Protein AF-A0A1I1LHA6-F1 (afdb_monomer_lite)

Foldseek 3Di:
DDDDDDDDDPPDPPPPPFDKDKDWDDFFDFPVNRVVLLVVQLVVLCVVQPFDKDKDKAWADWAAWDWDADPVRDIDIDHIDTDHIDIDIDRPSVVVSVVSSQVSSVVVVIDIDIFGADDPVRVVVDDDDACRTHHDDDPPWHWDAPPPSGIDIDD

Radius of gyration: 29.02 Å; chains: 1; bounding box: 70×49×79 Å

Organism: NCBI:txid517719

Structure (mmCIF, N/CA/C/O backbone):
data_AF-A0A1I1LHA6-F1
#
_entry.id   AF-A0A1I1LHA6-F1
#
loop_
_atom_site.group_PDB
_atom_site.id
_atom_site.type_symbol
_atom_site.label_atom_id
_atom_site.label_alt_id
_atom_site.label_comp_id
_atom_site.label_asym_id
_atom_site.label_entity_id
_atom_site.label_seq_id
_atom_site.pdbx_PD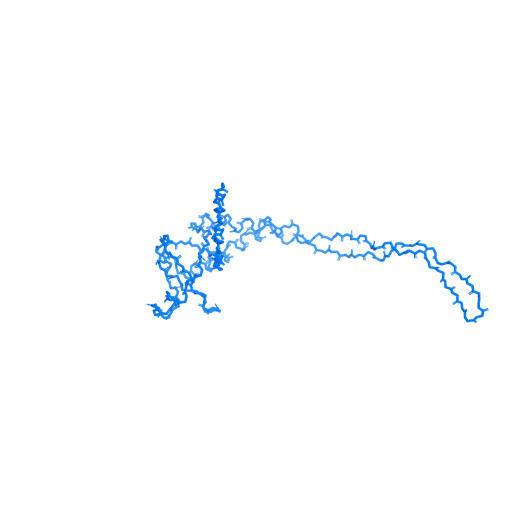B_ins_code
_atom_site.Cartn_x
_atom_site.Cartn_y
_atom_site.Cartn_z
_atom_site.occupancy
_atom_site.B_iso_or_equiv
_atom_site.auth_seq_id
_atom_site.auth_comp_id
_atom_site.auth_asym_id
_atom_site.auth_atom_id
_atom_site.pdbx_PDB_model_num
ATOM 1 N N . MET A 1 1 ? -51.271 -35.678 -30.130 1.00 38.38 1 MET A N 1
ATOM 2 C CA . MET A 1 1 ? -50.266 -35.902 -29.067 1.00 38.38 1 MET A CA 1
ATOM 3 C C . MET A 1 1 ? -49.698 -34.539 -28.696 1.00 38.38 1 MET A C 1
ATOM 5 O O . MET A 1 1 ? -49.149 -33.883 -29.566 1.00 38.38 1 MET A O 1
ATOM 9 N N . LYS A 1 2 ? -49.986 -34.047 -27.482 1.00 36.84 2 LYS A N 1
ATOM 10 C CA . LYS A 1 2 ? -49.627 -32.698 -27.009 1.00 36.84 2 LYS A CA 1
ATOM 11 C C . LYS A 1 2 ? -48.255 -32.757 -26.337 1.00 36.84 2 LYS A C 1
ATOM 13 O O . LYS A 1 2 ? -48.116 -33.414 -25.311 1.00 36.84 2 LYS A O 1
ATOM 18 N N . THR A 1 3 ? -47.260 -32.097 -26.912 1.00 39.84 3 THR A N 1
ATOM 19 C CA . THR A 1 3 ? -45.925 -31.944 -26.324 1.00 39.84 3 THR A CA 1
ATOM 20 C C . THR A 1 3 ? -45.906 -30.667 -25.489 1.00 39.84 3 THR A C 1
ATOM 22 O O . THR A 1 3 ? -46.062 -29.567 -26.012 1.00 39.84 3 THR A O 1
ATOM 25 N N . HIS A 1 4 ? -45.765 -30.817 -24.174 1.00 42.22 4 HIS A N 1
ATOM 26 C CA . HIS A 1 4 ? -45.606 -29.709 -23.239 1.00 42.22 4 HIS A CA 1
ATOM 27 C C . HIS A 1 4 ? -44.168 -29.173 -23.329 1.00 42.22 4 HIS A C 1
ATOM 29 O O . HIS A 1 4 ? -43.231 -29.845 -22.908 1.00 42.22 4 HIS A O 1
ATOM 35 N N . GLN A 1 5 ? -43.986 -27.973 -23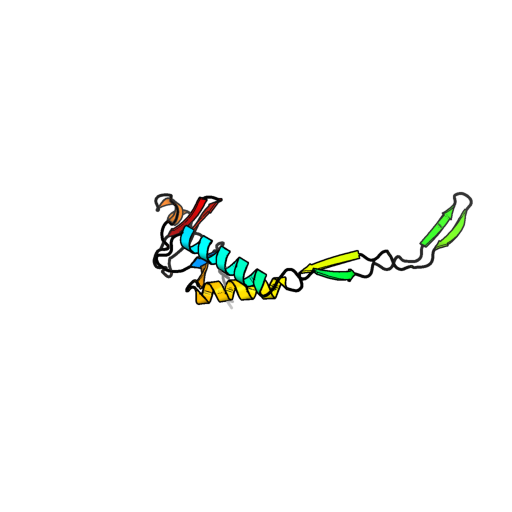.885 1.00 47.59 5 GLN A N 1
ATOM 36 C CA . GLN A 1 5 ? -42.736 -27.216 -23.780 1.00 47.59 5 GLN A CA 1
ATOM 37 C C . GLN A 1 5 ? -42.707 -26.495 -22.427 1.00 47.59 5 GLN A C 1
ATOM 39 O O . GLN A 1 5 ? -43.346 -25.464 -22.239 1.00 47.59 5 GLN A O 1
ATOM 44 N N . THR A 1 6 ? -41.966 -27.043 -21.470 1.00 47.28 6 THR A N 1
ATOM 45 C CA . THR A 1 6 ? -41.571 -26.343 -20.244 1.00 47.28 6 THR A CA 1
ATOM 46 C C . THR A 1 6 ? -40.426 -25.385 -20.563 1.00 47.28 6 THR A C 1
ATOM 48 O O . THR A 1 6 ? -39.287 -25.810 -20.756 1.00 47.28 6 THR A O 1
ATOM 51 N N . ALA A 1 7 ? -40.730 -24.090 -20.643 1.00 45.66 7 ALA A N 1
ATOM 52 C CA . ALA A 1 7 ? -39.732 -23.031 -20.723 1.00 45.66 7 ALA A CA 1
ATOM 53 C C . ALA A 1 7 ? -39.055 -22.868 -19.350 1.00 45.66 7 ALA A C 1
ATOM 55 O O . ALA A 1 7 ? -39.674 -22.411 -18.390 1.00 45.66 7 ALA A O 1
ATOM 56 N N . ALA A 1 8 ? -37.790 -23.274 -19.250 1.00 49.72 8 ALA A N 1
ATOM 57 C CA . ALA A 1 8 ? -36.959 -23.035 -18.079 1.00 49.72 8 ALA A CA 1
ATOM 58 C C . ALA A 1 8 ? -36.563 -21.550 -18.031 1.00 49.72 8 ALA A C 1
ATOM 60 O O . ALA A 1 8 ? -35.757 -21.080 -18.833 1.00 49.72 8 ALA A O 1
ATOM 61 N N . ILE A 1 9 ? -37.157 -20.805 -17.098 1.00 49.69 9 ILE A N 1
ATOM 62 C CA . ILE A 1 9 ? -36.789 -19.423 -16.782 1.00 49.69 9 ILE A CA 1
ATOM 63 C C . ILE A 1 9 ? -35.462 -19.464 -16.015 1.00 49.69 9 ILE A C 1
ATOM 65 O O . ILE A 1 9 ? -35.425 -19.798 -14.832 1.00 49.69 9 ILE A O 1
ATOM 69 N N . PHE A 1 10 ? -34.361 -19.140 -16.694 1.00 48.44 10 PHE A N 1
ATOM 70 C CA . PHE A 1 10 ? -33.080 -18.852 -16.051 1.00 48.44 10 PHE A CA 1
ATOM 71 C C . PHE A 1 10 ? -33.164 -17.471 -15.386 1.00 48.44 10 PHE A C 1
ATOM 73 O O . PHE A 1 10 ? -33.007 -16.436 -16.032 1.00 48.44 10 PHE A O 1
ATOM 80 N N . LEU A 1 11 ? -33.444 -17.460 -14.082 1.00 54.78 11 LEU A N 1
ATOM 81 C CA . LEU A 1 11 ? -33.362 -16.271 -13.240 1.00 54.78 11 LEU A CA 1
ATOM 82 C C . LEU A 1 11 ? -31.874 -15.960 -12.996 1.00 54.78 11 LEU A C 1
ATOM 84 O O . LEU A 1 11 ? -31.214 -16.608 -12.186 1.00 54.78 11 LEU A O 1
ATOM 88 N N . GLY A 1 12 ? -31.327 -15.010 -13.755 1.00 49.41 12 GLY A N 1
ATOM 89 C CA . GLY A 1 12 ? -29.949 -14.546 -13.604 1.00 49.41 12 GLY A CA 1
ATOM 90 C C . GLY A 1 12 ? -29.749 -13.837 -12.264 1.00 49.41 12 GLY A C 1
ATOM 91 O O . GLY A 1 12 ? -30.254 -12.736 -12.055 1.00 49.41 12 GLY A O 1
ATOM 92 N N . LEU A 1 13 ? -29.001 -14.468 -11.359 1.00 55.34 13 LEU A N 1
ATOM 93 C CA . LEU A 1 13 ? -28.581 -13.891 -10.085 1.00 55.34 13 LEU A CA 1
ATOM 94 C C . LEU A 1 13 ? -27.470 -12.856 -10.348 1.00 55.34 13 LEU A C 1
ATOM 96 O O . LEU A 1 13 ? -26.286 -13.183 -10.393 1.00 55.34 13 LEU A O 1
ATOM 100 N N . ALA A 1 14 ? -27.853 -11.599 -10.572 1.00 53.25 14 ALA A N 1
ATOM 101 C CA . ALA A 1 14 ? -26.915 -10.484 -10.656 1.00 53.25 14 ALA A CA 1
ATOM 102 C C . ALA A 1 14 ? -26.394 -10.153 -9.247 1.00 53.25 14 ALA A C 1
ATOM 104 O O . ALA A 1 14 ? -26.999 -9.383 -8.503 1.00 53.25 14 ALA A O 1
ATOM 105 N N . VAL A 1 15 ? -25.275 -10.766 -8.858 1.00 52.59 15 VAL A N 1
ATOM 106 C CA . VAL A 1 15 ? -24.560 -10.408 -7.629 1.00 52.59 15 VAL A CA 1
ATOM 107 C C . VAL A 1 15 ? -23.921 -9.036 -7.846 1.00 52.59 15 VAL A C 1
ATOM 109 O O . VAL A 1 15 ? -22.901 -8.915 -8.523 1.00 52.59 15 VAL A O 1
ATOM 112 N N . LEU A 1 16 ? -24.528 -7.984 -7.288 1.00 53.53 16 LEU A N 1
ATOM 113 C CA . LEU A 1 16 ? -23.874 -6.685 -7.153 1.00 53.53 16 LEU A CA 1
ATOM 114 C C . LEU A 1 16 ? -22.691 -6.849 -6.194 1.00 53.53 16 LEU A C 1
ATOM 116 O O . LEU A 1 16 ? -22.861 -6.843 -4.975 1.00 53.53 16 LEU A O 1
ATOM 120 N N . ALA A 1 17 ? -21.488 -7.004 -6.740 1.00 51.56 17 ALA A N 1
ATOM 121 C CA . ALA A 1 17 ? -20.262 -6.887 -5.967 1.00 51.56 17 ALA A CA 1
A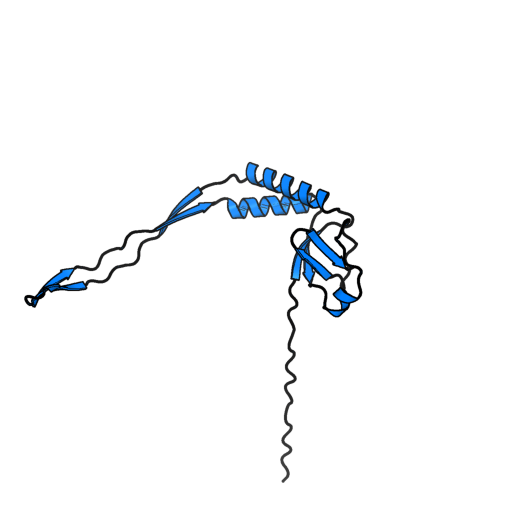TOM 122 C C . ALA A 1 17 ? -20.152 -5.440 -5.456 1.00 51.56 17 ALA A C 1
ATOM 124 O O . ALA A 1 17 ? -19.727 -4.536 -6.174 1.00 51.56 17 ALA A O 1
ATOM 125 N N . GLY A 1 18 ? -20.601 -5.198 -4.224 1.00 63.47 18 GLY A N 1
ATOM 126 C CA . GLY A 1 18 ? -20.410 -3.916 -3.559 1.00 63.47 18 GLY A CA 1
ATOM 127 C C . GLY A 1 18 ? -18.918 -3.658 -3.344 1.00 63.47 18 GLY A C 1
ATOM 128 O O . GLY A 1 18 ? -18.196 -4.537 -2.879 1.00 63.47 18 GLY A O 1
ATOM 129 N N . CYS A 1 19 ? -18.442 -2.457 -3.678 1.00 85.06 19 CYS A N 1
ATOM 130 C CA . CYS A 1 19 ? -17.064 -2.055 -3.398 1.00 85.06 19 CYS A CA 1
ATOM 131 C C . CYS A 1 19 ? -16.742 -2.234 -1.903 1.00 85.06 19 CYS A C 1
ATOM 133 O O . CYS A 1 19 ? -17.551 -1.864 -1.052 1.00 85.06 19 CYS A O 1
ATOM 135 N N . SER A 1 20 ? -15.557 -2.755 -1.584 1.00 90.19 20 SER A N 1
ATOM 136 C CA . SER A 1 20 ? -15.070 -2.925 -0.209 1.00 90.19 20 SER A CA 1
ATOM 137 C C . SER A 1 20 ? -13.825 -2.085 0.051 1.00 90.19 20 SER A C 1
ATOM 139 O O . SER A 1 20 ? -13.010 -1.888 -0.851 1.00 90.19 20 SER A O 1
ATOM 141 N N . GLN A 1 21 ? -13.630 -1.657 1.295 1.00 92.00 21 GLN A N 1
ATOM 142 C CA . GLN A 1 21 ? -12.421 -0.977 1.745 1.00 92.00 21 GLN A CA 1
ATOM 143 C C . GLN A 1 21 ? -11.676 -1.852 2.749 1.00 92.00 21 GLN A C 1
ATOM 145 O O . GLN A 1 21 ? -12.248 -2.298 3.745 1.00 92.00 21 GLN A O 1
ATOM 150 N N . SER A 1 22 ? -10.377 -2.050 2.522 1.00 93.31 22 SER A N 1
ATOM 151 C CA . SER A 1 22 ? -9.527 -2.715 3.504 1.00 93.31 22 SER A CA 1
ATOM 152 C C . SER A 1 22 ? -8.931 -1.714 4.490 1.00 93.31 22 SER A C 1
ATOM 154 O O . SER A 1 22 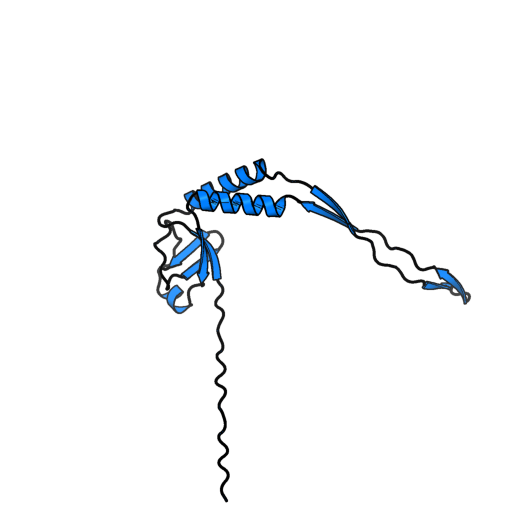? -8.372 -0.698 4.078 1.00 93.31 22 SER A O 1
ATOM 156 N N . ILE A 1 23 ? -9.043 -2.007 5.785 1.00 94.50 23 ILE A N 1
ATOM 157 C CA . ILE A 1 23 ? -8.566 -1.157 6.880 1.00 94.50 23 ILE A CA 1
ATOM 158 C C . ILE A 1 23 ? -7.762 -1.971 7.897 1.00 94.50 23 ILE A C 1
ATOM 160 O O . ILE A 1 23 ? -7.969 -3.176 8.054 1.00 94.50 23 ILE A O 1
ATOM 164 N N . TRP A 1 24 ? -6.862 -1.299 8.615 1.00 96.44 24 TRP A N 1
ATOM 165 C CA . TRP A 1 24 ? -6.278 -1.832 9.845 1.00 96.44 24 TRP A CA 1
ATOM 166 C C . TRP A 1 24 ? -7.272 -1.660 10.986 1.00 96.44 24 TRP A C 1
ATOM 168 O O . TRP A 1 24 ? -7.757 -0.553 11.215 1.00 96.44 24 TRP A O 1
ATOM 178 N N . TYR A 1 25 ? -7.576 -2.750 11.679 1.00 97.06 25 TYR A N 1
ATOM 179 C CA . TYR A 1 25 ? -8.617 -2.811 12.689 1.00 97.06 25 TYR A CA 1
ATOM 180 C C . TYR A 1 25 ? -8.117 -3.387 14.011 1.00 97.06 25 TYR A C 1
ATOM 182 O O . TYR A 1 25 ? -7.452 -4.423 14.044 1.00 97.06 25 TYR A O 1
ATOM 190 N N . ARG A 1 26 ? -8.491 -2.715 15.095 1.00 97.12 26 ARG A N 1
ATOM 191 C CA . ARG A 1 26 ? -8.441 -3.180 16.475 1.00 97.12 26 ARG A CA 1
ATOM 192 C C . ARG A 1 26 ? -9.542 -2.452 17.240 1.00 97.12 26 ARG A C 1
ATOM 194 O O . ARG A 1 26 ? -9.563 -1.223 17.249 1.00 97.12 26 ARG A O 1
ATOM 201 N N . GLU A 1 27 ? -10.436 -3.196 17.882 1.00 96.94 27 GLU A N 1
ATOM 202 C CA . GLU A 1 27 ? -11.538 -2.616 18.657 1.00 96.94 27 GLU A CA 1
ATOM 203 C C . GLU A 1 27 ? -11.026 -1.566 19.659 1.00 96.94 27 GLU A C 1
ATOM 205 O O . GLU A 1 27 ? -9.998 -1.750 20.313 1.00 96.94 27 GLU A O 1
ATOM 210 N N . GLY A 1 28 ? -11.717 -0.430 19.729 1.00 96.56 28 GLY A N 1
ATOM 211 C CA . GLY A 1 28 ? -11.381 0.695 20.596 1.00 96.56 28 GLY A CA 1
ATOM 212 C C . GLY A 1 28 ? -10.267 1.610 20.078 1.00 96.56 28 GLY A C 1
ATOM 213 O O . GLY A 1 28 ? -10.126 2.723 20.589 1.00 96.56 28 GLY A O 1
ATOM 214 N N . ALA A 1 29 ? -9.496 1.213 19.058 1.00 96.19 29 ALA A N 1
ATOM 215 C CA . ALA A 1 29 ? -8.398 2.032 18.551 1.00 96.19 29 ALA A CA 1
ATOM 216 C C . ALA A 1 29 ? -8.911 3.306 17.866 1.00 96.19 29 ALA A C 1
ATOM 218 O O . ALA A 1 29 ? -9.789 3.256 17.005 1.00 96.19 29 ALA A O 1
ATOM 219 N N . ASP A 1 30 ? -8.344 4.453 18.226 1.00 94.75 30 ASP A N 1
ATOM 220 C CA . ASP A 1 30 ? -8.579 5.705 17.515 1.00 94.75 30 ASP A CA 1
ATOM 221 C C . ASP A 1 30 ? -7.680 5.830 16.259 1.00 94.75 30 ASP A C 1
ATOM 223 O O . ASP A 1 30 ? -6.660 5.135 16.143 1.00 94.75 30 ASP A O 1
ATOM 227 N N . PRO A 1 31 ? -8.027 6.713 15.300 1.00 92.50 31 PRO A N 1
ATOM 228 C CA . PRO A 1 31 ? -7.233 6.936 14.091 1.00 92.50 31 PRO A CA 1
ATOM 229 C C . PRO A 1 31 ? -5.777 7.344 14.336 1.00 92.50 31 PRO A C 1
ATOM 231 O O . PRO A 1 31 ? -4.901 6.925 13.579 1.00 92.50 31 PRO A O 1
ATOM 234 N N . ALA A 1 32 ? -5.498 8.128 15.381 1.00 93.38 32 ALA A N 1
ATOM 235 C CA . ALA A 1 32 ? -4.140 8.566 15.685 1.00 93.38 32 ALA A CA 1
ATOM 236 C C . ALA A 1 32 ? -3.284 7.386 16.162 1.00 93.38 32 ALA A C 1
ATOM 238 O O . ALA A 1 32 ? -2.124 7.267 15.769 1.00 93.38 32 ALA A O 1
ATOM 239 N N . LYS A 1 33 ? -3.862 6.458 16.935 1.00 95.25 33 LYS A N 1
ATOM 240 C CA . LYS A 1 33 ? -3.167 5.246 17.371 1.00 95.25 33 LYS A CA 1
ATOM 241 C C . LYS A 1 33 ? -2.851 4.302 16.214 1.00 95.25 33 LYS A C 1
ATOM 243 O O . LYS A 1 33 ? -1.797 3.667 16.224 1.00 95.25 33 LYS A O 1
ATOM 248 N N . ILE A 1 34 ? -3.752 4.202 15.237 1.00 95.69 34 ILE A N 1
ATOM 249 C CA . ILE A 1 34 ? -3.533 3.410 14.020 1.00 95.69 34 ILE A CA 1
ATOM 250 C C . ILE A 1 34 ? -2.398 4.023 13.200 1.00 95.69 34 ILE A C 1
ATOM 252 O O . ILE A 1 34 ? -1.453 3.311 12.872 1.00 95.69 34 ILE A O 1
ATOM 256 N N . ALA A 1 35 ? -2.450 5.333 12.940 1.00 95.06 35 ALA A N 1
ATOM 257 C CA . ALA A 1 35 ? -1.413 6.043 12.193 1.00 95.06 35 ALA A CA 1
ATOM 258 C C . ALA A 1 35 ? -0.038 5.912 12.867 1.00 95.06 35 ALA A C 1
ATOM 260 O O . ALA A 1 35 ? 0.920 5.490 12.228 1.00 95.06 35 ALA A O 1
ATOM 261 N N . GLN A 1 36 ? 0.034 6.135 14.185 1.00 97.31 36 GLN A N 1
ATOM 262 C CA . GLN A 1 36 ? 1.269 5.963 14.953 1.00 97.31 36 GLN A CA 1
ATOM 263 C C . GLN A 1 36 ? 1.857 4.553 14.795 1.00 97.31 36 GLN A C 1
ATOM 265 O O . GLN A 1 36 ? 3.064 4.406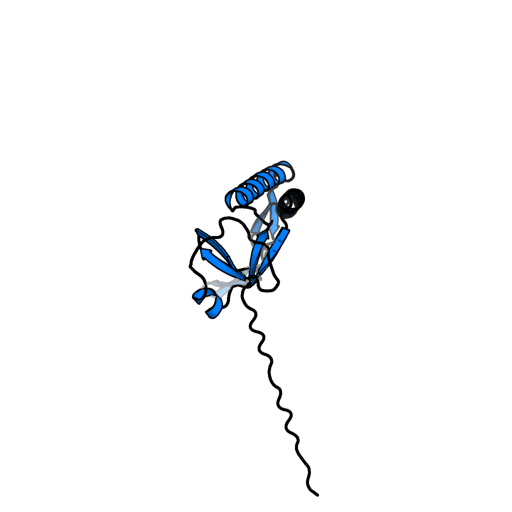 14.618 1.00 97.31 36 GLN A O 1
ATOM 270 N N . ALA A 1 37 ? 1.021 3.513 14.876 1.00 97.88 37 ALA A N 1
ATOM 271 C CA . ALA A 1 37 ? 1.480 2.137 14.710 1.00 97.88 37 ALA A CA 1
ATOM 272 C C . ALA A 1 37 ? 1.966 1.870 13.278 1.00 97.88 37 ALA A C 1
ATOM 274 O O . ALA A 1 37 ? 3.000 1.233 13.097 1.00 97.88 37 ALA A O 1
ATOM 275 N N . GLN A 1 38 ? 1.261 2.389 12.268 1.00 97.44 38 GLN A N 1
ATOM 276 C CA . GLN A 1 38 ? 1.677 2.269 10.871 1.00 97.44 38 GLN A CA 1
ATOM 277 C C . GLN A 1 38 ? 3.036 2.928 10.627 1.00 97.44 38 GLN A C 1
ATOM 279 O O . GLN A 1 38 ? 3.898 2.293 10.024 1.00 97.44 38 GLN A O 1
ATOM 284 N N . ASP A 1 39 ? 3.249 4.142 11.138 1.00 98.06 39 ASP A N 1
ATOM 285 C CA . ASP A 1 39 ? 4.506 4.877 10.977 1.00 98.06 39 ASP A CA 1
ATOM 286 C C . ASP A 1 39 ? 5.668 4.150 11.665 1.00 98.06 39 ASP A C 1
ATOM 288 O O . ASP A 1 39 ? 6.724 3.937 11.069 1.00 98.06 39 ASP A O 1
ATOM 292 N N . GLN A 1 40 ? 5.461 3.688 12.902 1.00 98.31 40 GLN A N 1
ATOM 293 C CA . GLN A 1 40 ? 6.461 2.907 13.637 1.00 98.31 40 GLN A CA 1
ATOM 294 C C . GLN A 1 40 ? 6.816 1.609 12.905 1.00 98.31 40 GLN A C 1
ATOM 296 O O . GLN A 1 40 ? 7.993 1.279 12.754 1.00 98.31 40 GLN A O 1
ATOM 301 N N . CYS A 1 41 ? 5.807 0.890 12.411 1.00 98.50 41 CYS A N 1
ATOM 302 C CA . CYS A 1 41 ? 6.012 -0.347 11.671 1.00 98.50 41 CYS A CA 1
ATOM 303 C C . CYS A 1 41 ? 6.673 -0.123 10.307 1.00 98.50 41 CYS A C 1
ATOM 305 O O . CYS A 1 41 ? 7.477 -0.958 9.892 1.00 98.50 41 CYS A O 1
ATOM 307 N N . ALA A 1 42 ? 6.381 0.989 9.628 1.00 98.19 42 ALA A N 1
ATOM 308 C CA . ALA A 1 42 ? 7.048 1.369 8.387 1.00 98.19 42 ALA A CA 1
ATOM 309 C C . ALA A 1 42 ? 8.540 1.637 8.629 1.00 98.19 42 ALA A C 1
ATOM 311 O O . ALA A 1 42 ? 9.377 0.992 8.003 1.00 98.19 42 ALA A O 1
ATOM 312 N N . LEU A 1 43 ? 8.879 2.468 9.621 1.00 98.31 43 LEU A N 1
ATOM 313 C CA . LEU A 1 43 ? 10.270 2.773 9.984 1.00 98.31 43 LEU A CA 1
ATOM 314 C C . LEU A 1 43 ? 11.056 1.524 10.412 1.00 98.31 43 LEU A C 1
ATOM 316 O O . LEU A 1 43 ? 12.219 1.334 10.041 1.00 98.31 43 LEU A O 1
ATOM 320 N N . GLN A 1 44 ? 10.422 0.637 11.180 1.00 98.38 44 GLN A N 1
ATOM 321 C CA . GLN A 1 44 ? 11.026 -0.634 11.566 1.00 98.38 44 GLN A CA 1
ATOM 322 C C . GLN A 1 44 ? 11.254 -1.553 10.352 1.00 98.38 44 GLN A C 1
ATOM 324 O O . GLN A 1 44 ? 12.271 -2.256 10.293 1.00 98.38 44 GLN A O 1
ATOM 329 N N . ALA A 1 45 ? 10.318 -1.584 9.402 1.00 98.50 45 ALA A N 1
ATOM 330 C CA . ALA A 1 45 ? 10.458 -2.359 8.177 1.00 98.50 45 ALA A CA 1
ATOM 331 C C . ALA A 1 45 ? 11.556 -1.789 7.271 1.00 98.50 45 ALA A C 1
ATOM 333 O O . ALA A 1 45 ? 12.355 -2.565 6.754 1.00 98.50 45 ALA A O 1
ATOM 334 N N . ASP A 1 46 ? 11.651 -0.465 7.143 1.00 98.12 46 ASP A N 1
ATOM 335 C CA . ASP A 1 46 ? 12.719 0.225 6.412 1.00 98.12 46 ASP A CA 1
ATOM 336 C C . ASP A 1 46 ? 14.098 -0.081 6.996 1.00 98.12 46 ASP A C 1
ATOM 338 O O . ASP A 1 46 ? 15.039 -0.362 6.260 1.00 98.12 46 ASP A O 1
ATOM 342 N N . THR A 1 47 ? 14.216 -0.115 8.323 1.00 97.94 47 THR A N 1
ATOM 343 C CA . THR A 1 47 ? 15.483 -0.448 8.994 1.00 97.94 47 THR A CA 1
ATOM 344 C C . THR A 1 47 ? 15.923 -1.889 8.701 1.00 97.94 47 THR A C 1
ATOM 346 O O . THR A 1 47 ? 17.105 -2.162 8.510 1.00 97.94 47 THR A O 1
ATOM 349 N N . GLN A 1 48 ? 14.978 -2.833 8.653 1.00 98.12 48 GLN A N 1
ATOM 350 C CA . GLN A 1 48 ? 15.264 -4.254 8.414 1.00 98.12 48 GLN A CA 1
ATOM 351 C C . GLN A 1 48 ? 15.378 -4.624 6.928 1.00 98.12 48 GLN A C 1
ATOM 353 O O . GLN A 1 48 ? 16.036 -5.610 6.588 1.00 98.12 48 GLN A O 1
ATOM 358 N N . ALA A 1 49 ? 14.698 -3.891 6.050 1.00 98.25 49 ALA A N 1
ATOM 359 C CA . ALA A 1 49 ? 14.651 -4.082 4.605 1.00 98.25 49 ALA A CA 1
ATOM 360 C C . ALA A 1 49 ? 14.793 -2.716 3.904 1.00 98.25 49 ALA A C 1
ATOM 362 O O . ALA A 1 49 ? 13.832 -2.233 3.291 1.00 98.25 49 ALA A O 1
ATOM 363 N N . PRO A 1 50 ? 15.982 -2.089 3.983 1.00 97.88 50 PRO A N 1
ATOM 364 C CA . PRO A 1 50 ? 16.211 -0.767 3.409 1.00 97.88 50 PRO A CA 1
ATOM 365 C C . PRO A 1 50 ? 16.051 -0.790 1.892 1.00 97.88 50 PRO A C 1
ATOM 367 O O . PRO A 1 50 ? 16.068 -1.859 1.271 1.00 97.88 50 PRO A O 1
ATOM 370 N N . TYR A 1 51 ? 15.883 0.388 1.295 1.00 97.62 51 TYR A N 1
ATOM 371 C CA . TYR A 1 51 ? 15.829 0.548 -0.157 1.00 97.62 51 TYR A CA 1
ATOM 372 C C . TYR A 1 51 ? 17.034 -0.131 -0.817 1.00 97.62 51 TYR A C 1
ATOM 374 O O . TYR A 1 51 ? 18.181 0.195 -0.502 1.00 97.62 51 TYR A O 1
ATOM 382 N N . ARG A 1 52 ? 16.773 -1.100 -1.704 1.00 97.75 52 ARG A N 1
ATOM 383 C CA . ARG A 1 52 ? 17.813 -1.842 -2.423 1.00 97.75 52 ARG A CA 1
ATOM 384 C C . ARG A 1 52 ? 17.535 -1.767 -3.924 1.00 97.75 52 ARG A C 1
ATOM 386 O O . ARG A 1 52 ? 16.812 -2.623 -4.435 1.00 97.75 52 ARG A O 1
ATOM 393 N N . PRO A 1 53 ? 18.064 -0.748 -4.623 1.00 97.62 53 PRO A N 1
ATOM 394 C CA . PRO A 1 53 ? 17.848 -0.611 -6.053 1.00 97.62 53 PRO A CA 1
ATOM 395 C C . PRO A 1 53 ? 18.589 -1.714 -6.804 1.00 97.62 53 PRO A C 1
ATOM 397 O O . PRO A 1 53 ? 19.790 -1.909 -6.620 1.00 97.62 53 PRO A O 1
ATOM 400 N N . GLU A 1 54 ? 17.874 -2.403 -7.680 1.00 97.00 54 GLU A N 1
ATOM 401 C CA . GLU A 1 54 ? 18.426 -3.344 -8.645 1.00 97.00 54 GLU A CA 1
ATOM 402 C C . GLU A 1 54 ? 18.028 -2.871 -10.041 1.00 97.00 54 GLU A C 1
ATOM 404 O O . GLU A 1 54 ? 16.845 -2.799 -10.380 1.00 97.00 54 GLU A O 1
ATOM 409 N N . THR A 1 55 ? 19.028 -2.502 -10.840 1.00 97.00 55 THR A N 1
ATOM 410 C CA . THR A 1 55 ? 18.827 -2.128 -12.239 1.00 97.00 55 THR A CA 1
ATOM 411 C C . THR A 1 55 ? 18.942 -3.370 -13.107 1.00 97.00 55 THR A C 1
ATOM 413 O O . THR A 1 55 ? 19.975 -4.040 -13.114 1.00 97.00 55 THR A O 1
ATOM 416 N N . ARG A 1 56 ? 17.885 -3.660 -13.863 1.00 95.00 56 ARG A N 1
ATOM 417 C CA . ARG A 1 56 ? 17.863 -4.708 -14.879 1.00 95.00 56 ARG A CA 1
ATOM 418 C C . ARG A 1 56 ? 17.866 -4.090 -16.268 1.00 95.00 56 ARG A C 1
ATOM 420 O O . ARG A 1 56 ? 17.246 -3.055 -16.509 1.00 95.00 56 ARG A O 1
ATOM 427 N N . ILE A 1 57 ? 18.575 -4.754 -17.170 1.00 96.19 57 ILE A N 1
ATOM 428 C CA . ILE A 1 57 ? 18.604 -4.407 -18.585 1.00 96.19 57 ILE A CA 1
ATOM 429 C C . ILE A 1 57 ? 17.477 -5.185 -19.247 1.00 96.19 57 ILE A C 1
ATOM 431 O O . ILE A 1 57 ? 17.496 -6.418 -19.258 1.00 96.19 57 ILE A O 1
ATOM 435 N N . VAL A 1 58 ? 16.498 -4.465 -19.776 1.00 95.69 58 VAL A N 1
ATOM 436 C CA . VAL A 1 58 ? 15.449 -5.037 -20.611 1.00 95.69 58 VAL A CA 1
ATOM 437 C C . VAL A 1 58 ? 15.946 -4.967 -22.052 1.00 95.69 58 VAL A C 1
ATOM 439 O O . VAL A 1 58 ? 16.223 -3.872 -22.547 1.00 95.69 58 VAL A O 1
ATOM 442 N N . PRO A 1 59 ? 16.132 -6.112 -22.734 1.00 94.94 59 PRO A N 1
ATOM 443 C CA . PRO A 1 59 ? 16.548 -6.105 -24.127 1.00 94.94 59 PRO A CA 1
ATOM 444 C C . PRO A 1 59 ? 15.565 -5.298 -24.973 1.00 94.94 59 PRO A C 1
ATOM 446 O O . PRO A 1 59 ? 14.352 -5.445 -24.826 1.00 94.94 59 PRO A O 1
ATOM 449 N N . GLY A 1 60 ? 16.092 -4.470 -25.874 1.00 95.38 60 GLY A N 1
ATOM 450 C CA . GLY A 1 60 ? 15.257 -3.749 -26.825 1.00 95.38 60 GLY A CA 1
ATOM 451 C C . GLY A 1 60 ? 14.515 -4.700 -27.776 1.00 95.38 60 GLY A C 1
ATOM 452 O O . GLY A 1 60 ? 14.809 -5.901 -27.840 1.00 95.38 60 GLY A O 1
ATOM 453 N N . PRO A 1 61 ? 13.588 -4.189 -28.592 1.00 96.19 61 PRO A N 1
ATOM 454 C CA . PRO A 1 61 ? 12.997 -4.981 -29.659 1.00 96.19 61 PRO A CA 1
ATOM 455 C C . PRO A 1 61 ? 14.026 -5.272 -30.761 1.00 96.19 61 PRO A C 1
ATOM 457 O O . PRO A 1 61 ? 14.948 -4.490 -30.999 1.00 96.19 61 PRO A O 1
ATOM 460 N N . ILE A 1 62 ? 13.842 -6.373 -31.489 1.00 97.38 62 ILE A N 1
ATOM 461 C CA . ILE A 1 62 ? 14.551 -6.590 -32.755 1.00 97.38 62 ILE A CA 1
ATOM 462 C C . ILE A 1 62 ? 13.925 -5.686 -33.818 1.00 97.38 62 ILE A C 1
ATOM 464 O O . ILE A 1 62 ? 12.730 -5.781 -34.098 1.00 97.38 62 ILE A O 1
ATOM 468 N N . ILE A 1 63 ? 14.742 -4.828 -34.425 1.00 96.88 63 ILE A N 1
ATOM 469 C CA . ILE A 1 63 ? 14.356 -3.982 -35.551 1.00 96.88 63 ILE A CA 1
ATOM 470 C C . ILE A 1 63 ? 14.610 -4.793 -36.830 1.00 96.88 63 ILE A C 1
ATOM 472 O O . ILE A 1 63 ? 15.748 -5.214 -37.063 1.00 96.88 63 ILE A O 1
ATOM 476 N N . PRO A 1 64 ? 13.578 -5.072 -37.649 1.00 97.50 64 PRO A N 1
ATOM 477 C CA . PRO A 1 64 ? 13.728 -5.899 -38.841 1.00 97.50 64 PRO A CA 1
ATOM 478 C C . PRO A 1 64 ? 14.563 -5.197 -39.916 1.00 97.50 64 PRO A C 1
ATOM 480 O O . PRO A 1 64 ? 14.716 -3.977 -39.909 1.00 97.50 64 PRO A O 1
ATOM 483 N N . ALA A 1 65 ? 15.077 -5.980 -40.867 1.00 97.25 65 ALA A N 1
ATOM 484 C CA . ALA A 1 65 ? 15.793 -5.435 -42.013 1.00 97.25 65 ALA A CA 1
ATOM 485 C C . ALA A 1 65 ? 14.878 -4.521 -42.847 1.00 97.25 65 ALA A C 1
ATOM 487 O O . ALA A 1 65 ? 13.698 -4.820 -43.038 1.00 97.25 65 ALA A O 1
ATOM 488 N N . GLN A 1 66 ? 15.430 -3.426 -43.362 1.00 96.50 66 GLN A N 1
ATOM 489 C CA . GLN A 1 66 ? 14.707 -2.431 -44.152 1.00 96.50 66 GLN A CA 1
ATOM 490 C C . GLN A 1 66 ? 15.398 -2.222 -45.495 1.00 96.50 66 GLN A C 1
ATOM 492 O O . GLN A 1 66 ? 16.621 -2.184 -45.569 1.00 96.50 66 GLN A O 1
ATOM 497 N N . LEU A 1 67 ? 14.616 -2.054 -46.557 1.00 96.81 67 LEU A N 1
ATOM 498 C CA . LEU A 1 67 ? 15.113 -1.585 -47.846 1.00 96.81 67 LEU A CA 1
ATOM 499 C C . LEU A 1 67 ? 14.786 -0.097 -47.962 1.00 96.81 67 LEU A C 1
ATOM 501 O O . LEU A 1 67 ? 13.615 0.275 -47.930 1.00 96.81 67 LEU A O 1
ATOM 505 N N . ILE A 1 68 ? 15.809 0.742 -48.094 1.00 95.00 68 ILE A N 1
ATOM 506 C CA . ILE A 1 68 ? 15.649 2.184 -48.279 1.00 95.00 68 ILE A CA 1
ATOM 507 C C . ILE A 1 68 ? 16.137 2.541 -49.672 1.00 95.00 68 ILE A C 1
ATOM 509 O O . ILE A 1 68 ? 17.304 2.324 -49.992 1.00 95.00 68 ILE A O 1
ATOM 513 N N . CYS A 1 69 ? 15.242 3.086 -50.489 1.00 96.06 69 CYS A N 1
ATOM 514 C CA . CYS A 1 69 ? 15.561 3.573 -51.823 1.00 96.06 69 CYS A CA 1
ATOM 515 C C . CYS A 1 69 ? 15.566 5.100 -51.839 1.00 96.06 69 CYS A C 1
ATOM 517 O O . CYS A 1 69 ? 14.704 5.732 -51.226 1.00 96.06 69 CYS A O 1
ATOM 519 N N . ASP A 1 70 ? 16.528 5.686 -52.542 1.00 93.06 70 ASP A N 1
ATOM 520 C CA . ASP A 1 70 ? 16.561 7.123 -52.797 1.00 93.06 70 ASP A CA 1
ATOM 521 C C . ASP A 1 70 ? 15.684 7.508 -54.016 1.00 93.06 70 ASP A C 1
ATOM 523 O O . ASP A 1 70 ? 15.199 6.629 -54.739 1.00 93.06 70 ASP A O 1
ATOM 527 N N . PRO A 1 71 ? 15.461 8.812 -54.285 1.00 93.81 71 PRO A N 1
ATOM 528 C CA . PRO A 1 71 ? 14.668 9.258 -55.434 1.00 93.81 71 PRO A CA 1
ATOM 529 C C . PRO A 1 71 ? 15.250 8.887 -56.808 1.00 93.81 71 PRO A C 1
ATOM 531 O O . PRO A 1 71 ? 14.538 8.980 -57.805 1.00 93.81 71 PRO A O 1
ATOM 534 N N . SER A 1 72 ? 16.526 8.491 -56.882 1.00 93.56 72 SER A N 1
ATOM 535 C CA . SER A 1 72 ? 17.172 8.021 -58.114 1.00 93.56 72 SER A CA 1
ATOM 536 C C . SER A 1 72 ? 16.937 6.527 -58.378 1.00 93.56 72 SER A C 1
ATOM 538 O O . SER A 1 72 ? 17.291 6.026 -59.444 1.00 93.56 72 SER A O 1
ATOM 540 N N . GLY A 1 73 ? 16.303 5.822 -57.434 1.00 90.94 73 GLY A N 1
ATOM 541 C CA . GLY A 1 73 ? 16.014 4.392 -57.518 1.00 90.94 73 GLY A CA 1
ATOM 542 C C . GLY A 1 73 ? 17.148 3.500 -57.013 1.00 90.94 73 GLY A C 1
ATOM 543 O O . GLY A 1 73 ? 17.044 2.278 -57.123 1.00 90.94 73 GLY A O 1
ATOM 544 N N . ALA A 1 74 ? 18.214 4.068 -56.441 1.00 95.19 74 ALA A N 1
ATOM 545 C CA . ALA A 1 74 ? 19.253 3.282 -55.790 1.00 95.19 74 ALA A CA 1
ATOM 546 C C . ALA A 1 74 ? 18.765 2.838 -54.404 1.00 95.19 74 ALA A C 1
ATOM 548 O O . ALA A 1 74 ? 18.376 3.661 -53.575 1.00 95.19 74 ALA A O 1
ATOM 549 N N . CYS A 1 75 ? 18.777 1.527 -54.151 1.00 96.38 75 CYS A N 1
ATOM 550 C CA . CYS A 1 75 ? 18.274 0.937 -52.913 1.00 96.38 75 CYS A CA 1
ATOM 551 C C . CYS A 1 75 ? 19.395 0.330 -52.067 1.00 96.38 75 CYS A C 1
ATOM 553 O O . CYS A 1 75 ? 20.252 -0.390 -52.575 1.00 96.38 75 CYS A O 1
ATOM 555 N N . THR A 1 76 ? 19.343 0.568 -50.758 1.00 96.56 76 THR A N 1
ATOM 556 C CA . THR A 1 76 ? 20.261 0.012 -49.759 1.00 96.56 76 THR A CA 1
ATOM 557 C C . THR A 1 76 ? 19.488 -0.829 -48.751 1.00 96.56 76 THR A C 1
ATOM 559 O O . THR A 1 76 ? 18.434 -0.416 -48.265 1.00 96.56 76 THR A O 1
ATOM 562 N N . VAL A 1 77 ? 20.016 -2.007 -48.416 1.00 96.62 77 VAL A N 1
ATOM 563 C CA . VAL A 1 77 ? 19.477 -2.852 -47.343 1.00 96.62 77 VAL A CA 1
ATOM 564 C C . VAL A 1 77 ? 20.142 -2.475 -46.024 1.00 96.62 77 VAL A C 1
ATOM 566 O O . VAL A 1 77 ? 21.358 -2.583 -45.882 1.00 96.62 77 VAL A O 1
ATOM 569 N N . ILE A 1 78 ? 19.335 -2.089 -45.044 1.00 95.50 78 ILE A N 1
ATOM 570 C CA . ILE A 1 78 ? 19.724 -2.007 -43.639 1.00 95.50 78 ILE A CA 1
ATOM 571 C C . ILE A 1 78 ? 19.420 -3.372 -43.010 1.00 95.50 78 ILE A C 1
ATOM 573 O O . ILE A 1 78 ? 18.255 -3.777 -43.008 1.00 95.50 78 ILE A O 1
ATOM 577 N N . PRO A 1 79 ? 20.419 -4.114 -42.500 1.00 96.88 79 PRO A N 1
ATOM 578 C CA . PRO A 1 79 ? 20.181 -5.410 -41.876 1.00 96.88 79 PRO A CA 1
ATOM 579 C C . PRO A 1 79 ? 19.384 -5.270 -40.572 1.00 96.88 79 PRO A C 1
ATOM 581 O O . PRO A 1 79 ? 19.368 -4.215 -39.929 1.00 96.88 79 PRO A O 1
ATOM 584 N N . ALA A 1 80 ? 18.736 -6.364 -40.170 1.00 97.25 80 ALA A N 1
ATOM 585 C CA . ALA A 1 80 ? 18.076 -6.431 -38.874 1.00 97.25 80 ALA A CA 1
ATOM 586 C C . ALA A 1 80 ? 19.098 -6.195 -37.754 1.00 97.25 80 ALA A C 1
ATOM 588 O O . ALA A 1 80 ? 20.229 -6.681 -37.822 1.00 97.25 80 ALA A O 1
ATOM 589 N N . HIS A 1 81 ? 18.698 -5.456 -36.727 1.00 95.62 81 HIS A N 1
ATOM 590 C CA . HIS A 1 81 ? 19.569 -5.118 -35.609 1.00 95.62 81 HIS A CA 1
ATOM 591 C C . HIS A 1 81 ? 18.786 -5.046 -34.301 1.00 95.62 81 HIS A C 1
ATOM 593 O O . HIS A 1 81 ? 17.564 -4.907 -34.272 1.00 95.62 81 HIS A O 1
ATOM 599 N N . GLN A 1 82 ? 19.514 -5.171 -33.200 1.00 96.62 82 GLN A N 1
ATOM 600 C CA . GLN A 1 82 ? 18.973 -5.024 -31.859 1.00 96.62 82 GLN A CA 1
ATOM 601 C C . GLN A 1 82 ? 18.706 -3.537 -31.589 1.00 96.62 82 GLN A C 1
ATOM 603 O O . GLN A 1 82 ? 19.620 -2.718 -31.693 1.00 96.62 82 GLN A O 1
ATOM 608 N N . GLY A 1 83 ? 17.463 -3.188 -31.250 1.00 95.56 83 GLY A N 1
ATOM 609 C CA . GLY A 1 83 ? 17.113 -1.852 -30.771 1.00 95.56 83 GLY A CA 1
ATOM 610 C C . GLY A 1 83 ? 17.733 -1.561 -29.403 1.00 95.56 83 GLY A C 1
ATOM 611 O O . GLY A 1 83 ? 18.190 -2.478 -28.711 1.00 95.56 83 GLY A O 1
ATOM 612 N N . PHE A 1 84 ? 17.741 -0.286 -29.011 1.00 96.31 84 PHE A N 1
ATOM 613 C CA . PHE A 1 84 ? 18.292 0.143 -27.725 1.00 96.31 84 PHE A CA 1
ATOM 614 C C . PHE A 1 84 ? 17.604 -0.566 -26.548 1.00 96.31 84 PHE A C 1
ATOM 616 O O . PHE A 1 84 ? 16.390 -0.770 -26.599 1.00 96.31 84 PHE A O 1
ATOM 623 N N . PRO A 1 85 ? 18.361 -0.960 -25.510 1.00 96.75 85 PRO A N 1
ATOM 624 C CA . PRO A 1 85 ? 17.778 -1.540 -24.312 1.00 96.75 85 PRO A CA 1
ATOM 625 C C . PRO A 1 85 ? 17.096 -0.474 -23.454 1.00 96.75 85 PRO A C 1
ATOM 627 O O . PRO A 1 85 ? 17.516 0.686 -23.443 1.00 96.75 85 PRO A O 1
ATOM 630 N N . ASP A 1 86 ? 16.124 -0.913 -22.662 1.00 96.19 86 ASP A N 1
ATOM 631 C CA . ASP A 1 86 ? 15.564 -0.127 -21.568 1.00 96.19 86 ASP A CA 1
ATOM 632 C C . ASP A 1 86 ? 16.250 -0.500 -20.247 1.00 96.19 86 ASP A C 1
ATOM 634 O O . ASP A 1 86 ? 16.682 -1.638 -20.029 1.00 96.19 86 ASP A O 1
ATOM 638 N N . PHE A 1 87 ? 16.353 0.472 -19.344 1.00 96.38 87 PHE A N 1
ATOM 639 C CA . PHE A 1 87 ? 16.891 0.273 -18.001 1.00 96.38 87 PHE A CA 1
ATOM 640 C C . PHE A 1 87 ? 15.768 0.445 -16.992 1.00 96.38 87 PHE A C 1
ATOM 642 O O . PHE A 1 87 ? 15.223 1.536 -16.828 1.00 96.38 87 PHE A O 1
ATOM 649 N N . GLU A 1 88 ? 15.446 -0.629 -16.285 1.00 96.12 88 GLU A N 1
ATOM 650 C CA . GLU A 1 88 ? 14.439 -0.604 -15.233 1.00 96.12 88 GLU A CA 1
ATOM 651 C C . GLU A 1 88 ? 15.121 -0.763 -13.881 1.00 96.12 88 GLU A C 1
ATOM 653 O O . GLU A 1 88 ? 15.835 -1.738 -13.653 1.00 96.12 88 GLU A O 1
ATOM 658 N N . THR A 1 89 ? 14.887 0.176 -12.967 1.00 97.00 89 THR A N 1
ATOM 659 C CA . THR A 1 89 ? 15.341 0.062 -11.577 1.00 97.00 89 THR A CA 1
ATOM 660 C C . THR A 1 89 ? 14.160 -0.297 -10.695 1.00 97.00 89 THR A C 1
ATOM 662 O O . THR A 1 89 ? 13.167 0.428 -10.653 1.00 97.00 89 THR A O 1
ATOM 665 N N . VAL A 1 90 ? 14.282 -1.407 -9.974 1.00 96.00 90 VAL A N 1
ATOM 666 C CA . VAL A 1 90 ? 13.279 -1.880 -9.016 1.00 96.00 90 VAL A CA 1
ATOM 667 C C . VAL A 1 90 ? 13.873 -1.928 -7.613 1.00 96.00 90 VAL A C 1
ATOM 669 O O . VAL A 1 90 ? 15.068 -2.155 -7.444 1.00 96.00 90 VAL A O 1
ATOM 672 N N . ASP A 1 91 ? 13.048 -1.718 -6.589 1.00 97.56 91 ASP A N 1
ATOM 673 C CA . ASP A 1 91 ? 13.460 -1.944 -5.203 1.00 97.56 91 ASP A CA 1
ATOM 674 C C . ASP A 1 91 ? 13.274 -3.416 -4.844 1.00 97.56 91 ASP A C 1
ATOM 676 O O . ASP A 1 91 ? 12.164 -3.881 -4.580 1.00 97.56 91 ASP A O 1
ATOM 680 N N . ALA A 1 92 ? 14.374 -4.153 -4.791 1.00 97.56 92 ALA A N 1
ATOM 681 C CA . ALA A 1 92 ? 14.347 -5.586 -4.552 1.00 97.56 92 ALA A CA 1
ATOM 682 C C . ALA A 1 92 ? 13.989 -5.973 -3.107 1.00 97.56 92 ALA A C 1
ATOM 684 O O . ALA A 1 92 ? 13.791 -7.150 -2.802 1.00 97.56 92 ALA A O 1
ATOM 685 N N . ASN A 1 93 ? 13.887 -4.993 -2.204 1.00 98.31 93 ASN A N 1
ATOM 686 C CA . ASN A 1 93 ? 13.393 -5.188 -0.846 1.00 98.31 93 ASN A CA 1
ATOM 687 C C . ASN A 1 93 ? 11.928 -4.770 -0.660 1.00 98.31 93 ASN A C 1
ATOM 689 O O . ASN A 1 93 ? 11.406 -4.975 0.438 1.00 98.31 93 ASN A O 1
ATOM 693 N N . ALA A 1 94 ? 11.251 -4.225 -1.678 1.00 98.06 94 ALA A N 1
ATOM 694 C CA . ALA A 1 94 ? 9.904 -3.666 -1.536 1.00 98.06 94 ALA A CA 1
ATOM 695 C C . ALA A 1 94 ? 8.901 -4.661 -0.920 1.00 98.06 94 ALA A C 1
ATOM 697 O O . ALA A 1 94 ? 8.249 -4.350 0.080 1.00 98.06 94 ALA A O 1
ATOM 698 N N . ASP A 1 95 ? 8.837 -5.888 -1.443 1.00 98.00 95 ASP A N 1
ATOM 699 C CA . ASP A 1 95 ? 7.899 -6.910 -0.957 1.00 98.00 95 ASP A CA 1
ATOM 700 C C . ASP A 1 95 ? 8.231 -7.382 0.460 1.00 98.00 95 ASP A C 1
ATOM 702 O O . ASP A 1 95 ? 7.342 -7.528 1.307 1.00 98.00 95 ASP A O 1
ATOM 706 N N . ARG A 1 96 ? 9.525 -7.573 0.752 1.00 98.31 96 ARG A N 1
ATOM 707 C CA . ARG A 1 96 ? 9.996 -7.949 2.091 1.00 98.31 96 ARG A CA 1
ATOM 708 C C . ARG A 1 96 ? 9.676 -6.856 3.108 1.00 98.31 96 ARG A C 1
ATOM 710 O O . ARG A 1 96 ? 9.216 -7.166 4.203 1.00 98.31 96 ARG A O 1
ATOM 717 N N . ARG A 1 97 ? 9.870 -5.587 2.750 1.00 98.44 97 ARG A N 1
ATOM 718 C CA . ARG A 1 97 ? 9.520 -4.438 3.590 1.00 98.44 97 ARG A CA 1
ATOM 719 C C . ARG A 1 97 ? 8.018 -4.376 3.848 1.00 98.44 97 ARG A C 1
ATOM 721 O O . ARG A 1 97 ? 7.601 -4.248 4.996 1.00 98.44 97 ARG A O 1
ATOM 728 N N . ALA A 1 98 ? 7.200 -4.548 2.810 1.00 97.81 98 ALA A N 1
ATOM 729 C CA . ALA A 1 98 ? 5.749 -4.587 2.956 1.00 97.81 98 ALA A CA 1
ATOM 730 C C . ALA A 1 98 ? 5.291 -5.738 3.871 1.00 97.81 98 ALA A C 1
ATOM 732 O O . ALA A 1 98 ? 4.377 -5.554 4.674 1.00 97.81 98 ALA A O 1
ATOM 733 N N . LEU A 1 99 ? 5.926 -6.912 3.781 1.00 98.12 99 LEU A N 1
ATOM 734 C CA . LEU A 1 99 ? 5.670 -8.039 4.681 1.00 98.12 99 LEU A CA 1
ATOM 735 C C . LEU A 1 99 ? 6.025 -7.700 6.134 1.00 98.12 99 LEU A C 1
ATOM 737 O O . LEU A 1 99 ? 5.172 -7.833 7.007 1.00 98.12 99 LEU A O 1
ATOM 741 N N . LEU A 1 100 ? 7.232 -7.187 6.384 1.00 98.50 100 LEU A N 1
ATOM 742 C CA . LEU A 1 100 ? 7.689 -6.819 7.729 1.00 98.50 100 LEU A CA 1
ATOM 743 C C . LEU A 1 100 ? 6.791 -5.759 8.383 1.00 98.50 100 LEU A C 1
ATOM 745 O O . LEU A 1 100 ? 6.484 -5.863 9.571 1.00 98.50 100 LEU A O 1
ATOM 749 N N . ALA A 1 101 ? 6.326 -4.773 7.610 1.00 98.31 101 ALA A N 1
ATOM 750 C CA . ALA A 1 101 ? 5.392 -3.763 8.097 1.00 98.31 101 ALA A CA 1
ATOM 751 C C . ALA A 1 101 ? 4.044 -4.386 8.505 1.00 98.31 101 ALA A C 1
ATOM 753 O O . ALA A 1 101 ? 3.510 -4.065 9.569 1.00 98.31 101 ALA A O 1
ATOM 754 N N . ARG A 1 102 ? 3.505 -5.320 7.705 1.00 97.69 102 ARG A N 1
ATOM 755 C CA . ARG A 1 102 ? 2.269 -6.048 8.049 1.00 97.69 102 ARG A CA 1
ATOM 756 C C . ARG A 1 102 ? 2.441 -6.923 9.288 1.00 97.69 102 ARG A C 1
ATOM 758 O O . ARG A 1 102 ? 1.568 -6.914 10.151 1.00 97.69 102 ARG A O 1
ATOM 765 N N . ASP A 1 103 ? 3.559 -7.632 9.399 1.00 98.25 103 ASP A N 1
ATOM 766 C CA . ASP A 1 103 ? 3.851 -8.487 10.551 1.00 98.25 103 ASP A CA 1
ATOM 767 C C . ASP A 1 103 ? 3.986 -7.663 11.837 1.00 98.25 103 ASP A C 1
ATOM 769 O O . ASP A 1 103 ? 3.501 -8.064 12.896 1.00 98.25 103 ASP A O 1
ATOM 773 N N . CYS A 1 104 ? 4.603 -6.483 11.753 1.00 98.56 104 CYS A 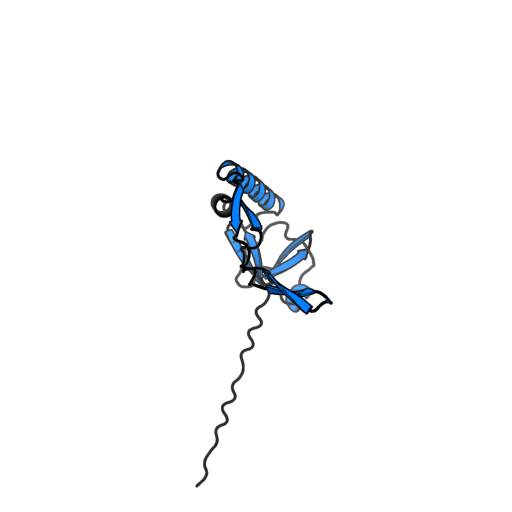N 1
ATOM 774 C CA . CYS A 1 104 ? 4.668 -5.537 12.863 1.00 98.56 104 CYS A CA 1
ATOM 775 C C . CYS A 1 104 ? 3.272 -5.051 13.291 1.00 98.56 104 CYS A C 1
ATOM 777 O O . CYS A 1 104 ? 2.969 -5.033 14.488 1.00 98.56 104 CYS A O 1
ATOM 779 N N . MET A 1 105 ? 2.392 -4.729 12.335 1.00 98.50 105 MET A N 1
ATOM 780 C CA . MET A 1 105 ? 1.007 -4.343 12.634 1.00 98.50 105 MET A CA 1
ATOM 781 C C . MET A 1 105 ? 0.246 -5.474 13.336 1.00 98.50 105 MET A C 1
ATOM 783 O O . MET A 1 105 ? -0.421 -5.229 14.343 1.00 98.50 105 MET A O 1
ATOM 787 N N . ALA A 1 106 ? 0.408 -6.713 12.863 1.00 97.81 106 ALA A N 1
ATOM 788 C CA . ALA A 1 106 ? -0.190 -7.896 13.479 1.00 97.81 106 ALA A CA 1
ATOM 789 C C . ALA A 1 106 ? 0.304 -8.114 14.918 1.00 97.81 106 ALA A C 1
ATOM 791 O O . ALA A 1 106 ? -0.503 -8.290 15.829 1.00 97.81 106 ALA A O 1
ATOM 792 N N . LYS A 1 107 ? 1.620 -8.012 15.155 1.00 97.56 107 LYS A N 1
ATOM 793 C CA . LYS A 1 107 ? 2.215 -8.070 16.507 1.00 97.56 107 LYS A CA 1
ATOM 794 C C . LYS A 1 107 ? 1.737 -6.936 17.411 1.00 97.56 107 LYS A C 1
ATOM 796 O O . LYS A 1 107 ? 1.615 -7.120 18.617 1.00 97.56 107 LYS A O 1
ATOM 801 N N . SER A 1 108 ? 1.413 -5.787 16.825 1.00 96.50 108 SER A N 1
ATOM 802 C CA . SER A 1 108 ? 0.803 -4.652 17.521 1.00 96.50 108 SER A CA 1
ATOM 803 C C . SER A 1 108 ? -0.698 -4.846 17.778 1.00 96.50 108 SER A C 1
ATOM 805 O O . SER A 1 108 ? -1.346 -3.940 18.295 1.00 96.50 108 SER A O 1
ATOM 807 N N . GLY A 1 109 ? -1.275 -6.002 17.441 1.00 97.00 109 GLY A N 1
ATOM 808 C CA . GLY A 1 109 ? -2.677 -6.344 17.689 1.00 97.00 109 GLY A CA 1
ATOM 809 C C . GLY A 1 109 ? -3.659 -5.795 16.654 1.00 97.00 109 GLY A C 1
ATOM 810 O O . GLY A 1 109 ? -4.862 -5.811 16.904 1.00 97.00 109 GLY A O 1
ATOM 811 N N . PHE A 1 110 ? -3.179 -5.288 15.517 1.00 98.00 110 PHE A N 1
ATOM 812 C CA . PHE A 1 110 ? -4.041 -4.865 14.417 1.00 98.00 110 PHE A CA 1
ATOM 813 C C . PHE A 1 110 ? -4.240 -5.996 13.416 1.00 98.00 110 PHE A C 1
ATOM 815 O O . PHE A 1 110 ? -3.296 -6.663 13.005 1.00 98.00 110 PHE A O 1
ATOM 822 N N . THR A 1 111 ? -5.472 -6.158 12.954 1.00 96.44 111 THR A N 1
ATOM 823 C CA . THR A 1 111 ? -5.817 -7.086 11.876 1.00 96.44 111 THR A CA 1
ATOM 824 C C . THR A 1 111 ? -6.215 -6.302 10.638 1.00 96.44 111 THR A C 1
ATOM 826 O O . THR A 1 111 ? -6.840 -5.248 10.735 1.00 96.44 111 THR A O 1
ATOM 829 N N . ARG A 1 112 ? -5.870 -6.806 9.453 1.00 95.44 112 ARG A N 1
ATOM 830 C CA . ARG A 1 112 ? -6.359 -6.230 8.202 1.00 95.44 112 ARG A CA 1
ATOM 831 C C . ARG A 1 112 ? -7.724 -6.828 7.880 1.00 95.44 112 ARG A C 1
ATOM 833 O O . ARG A 1 112 ? -7.816 -8.015 7.591 1.00 95.44 112 ARG A O 1
ATOM 840 N N . VAL A 1 113 ? -8.767 -6.009 7.927 1.00 95.56 113 VAL A N 1
ATOM 841 C CA . VAL A 1 113 ? -10.146 -6.419 7.616 1.00 95.56 113 VAL A CA 1
ATOM 842 C C . VAL A 1 113 ? -10.607 -5.746 6.329 1.00 95.56 113 VAL A C 1
ATOM 844 O O . VAL A 1 113 ? -10.114 -4.673 5.979 1.00 95.56 113 VAL A O 1
ATOM 847 N N . SER A 1 114 ? -11.523 -6.382 5.601 1.00 95.19 114 SER A N 1
ATOM 848 C CA . SER A 1 114 ? -12.190 -5.789 4.440 1.00 95.19 114 SER A CA 1
ATOM 849 C C . SER A 1 114 ? -13.650 -5.559 4.791 1.00 95.19 114 SER A C 1
ATOM 851 O O . SER A 1 114 ? -14.363 -6.518 5.076 1.00 95.19 114 SER A O 1
ATOM 853 N N . LEU A 1 115 ? -14.079 -4.299 4.807 1.00 94.94 115 LEU A N 1
ATOM 854 C CA . LEU A 1 115 ? -15.466 -3.935 5.075 1.00 94.94 115 LEU A CA 1
ATOM 855 C C . LEU A 1 115 ? -16.160 -3.549 3.769 1.00 94.94 115 LEU A C 1
ATOM 857 O O . LEU A 1 115 ? -15.594 -2.769 2.995 1.00 94.94 115 LEU A O 1
ATOM 861 N N . PRO A 1 116 ? -17.381 -4.043 3.508 1.00 95.38 116 PRO A N 1
ATOM 862 C CA . PRO A 1 116 ? -18.166 -3.576 2.378 1.00 95.38 116 PRO A CA 1
ATOM 863 C C . PRO A 1 116 ? -18.542 -2.106 2.574 1.00 95.38 116 PRO A C 1
ATOM 865 O O . PRO A 1 116 ? -18.749 -1.636 3.697 1.00 95.38 116 PRO A O 1
ATOM 868 N N . ASN A 1 117 ? -18.674 -1.366 1.480 1.00 95.00 117 ASN A N 1
ATOM 869 C CA . ASN A 1 117 ? -19.240 -0.028 1.534 1.00 95.00 117 ASN A CA 1
ATOM 870 C C . ASN A 1 117 ? -20.711 -0.098 1.949 1.00 95.00 117 ASN A C 1
ATOM 872 O O . ASN A 1 117 ? -21.463 -0.946 1.470 1.00 95.00 117 ASN A O 1
ATOM 876 N N . CYS A 1 118 ? -21.147 0.830 2.800 1.00 94.38 118 CYS A N 1
ATOM 877 C CA . CYS A 1 118 ? -22.555 0.903 3.176 1.00 94.38 118 CYS A CA 1
ATOM 878 C C . CYS A 1 118 ? -23.442 1.198 1.955 1.00 94.38 118 CYS A C 1
ATOM 880 O O . CYS A 1 118 ? -23.071 2.003 1.085 1.00 94.38 118 CYS A O 1
ATOM 882 N N . SER A 1 119 ? -24.629 0.583 1.928 1.00 92.88 119 SER A N 1
ATOM 883 C CA . SER A 1 119 ? -25.663 0.865 0.927 1.00 92.88 119 SER A CA 1
ATOM 884 C C . SER A 1 119 ? -26.125 2.326 1.002 1.00 92.88 119 SER A C 1
ATOM 886 O O . SER A 1 119 ? -25.847 3.030 1.980 1.00 92.88 119 SER A O 1
ATOM 888 N N . ALA A 1 120 ? -26.816 2.807 -0.033 1.00 91.81 120 ALA A N 1
ATOM 889 C CA . ALA A 1 120 ? -27.336 4.174 -0.055 1.00 91.81 120 ALA A CA 1
ATOM 890 C C . ALA A 1 120 ? -28.321 4.421 1.101 1.00 91.81 120 ALA A C 1
ATOM 892 O O . ALA A 1 120 ? -28.244 5.444 1.781 1.00 91.81 120 ALA A O 1
ATOM 893 N N . GLU A 1 121 ? -29.166 3.434 1.389 1.00 91.25 121 GLU A N 1
ATOM 894 C CA . GLU A 1 121 ? -30.165 3.468 2.454 1.00 91.25 121 GLU A CA 1
ATOM 895 C C . GLU A 1 121 ? -29.476 3.581 3.816 1.00 91.25 121 GLU A C 1
ATOM 897 O O . GLU A 1 121 ? -29.744 4.518 4.569 1.00 91.25 121 GLU A O 1
ATOM 902 N N . ARG A 1 122 ? -28.497 2.708 4.101 1.00 91.62 122 ARG A N 1
ATOM 903 C CA . ARG A 1 122 ? -27.756 2.740 5.370 1.00 91.62 122 ARG A CA 1
ATOM 904 C C . ARG A 1 122 ? -26.920 4.011 5.532 1.00 91.62 122 ARG A C 1
ATOM 906 O O . ARG A 1 122 ? -26.775 4.507 6.643 1.00 91.62 122 ARG A O 1
ATOM 913 N N . LYS A 1 123 ? -26.391 4.578 4.442 1.00 91.69 123 LYS A N 1
ATOM 914 C CA . LYS A 1 123 ? -25.711 5.887 4.470 1.00 91.69 123 LYS A CA 1
ATOM 915 C C . LYS A 1 123 ? -26.659 7.023 4.851 1.00 91.69 123 LYS A C 1
ATOM 917 O O . LYS A 1 123 ? -26.234 7.924 5.566 1.00 91.69 123 LYS A O 1
ATOM 922 N N . SER A 1 124 ? -27.905 6.988 4.376 1.00 91.50 124 SER A N 1
ATOM 923 C CA . SER A 1 124 ? -28.918 8.007 4.684 1.00 91.50 124 SER A CA 1
ATOM 924 C C . SER A 1 124 ? -29.512 7.877 6.090 1.00 91.50 124 SER A C 1
ATOM 926 O O . SER A 1 124 ? -29.962 8.870 6.654 1.00 91.50 124 SER A O 1
ATOM 928 N N . SER A 1 125 ? -29.477 6.677 6.680 1.00 92.00 125 SER A N 1
ATOM 929 C CA . SER A 1 125 ? -30.038 6.407 8.008 1.00 92.00 125 SER A CA 1
ATOM 930 C C . SER A 1 125 ? -29.093 6.726 9.170 1.00 92.00 125 SER A C 1
ATOM 932 O O . SER A 1 125 ? -29.494 6.594 10.324 1.00 92.00 125 SER A O 1
ATOM 934 N N . VAL A 1 126 ? -27.832 7.079 8.902 1.00 93.75 126 VAL A N 1
ATOM 935 C CA . VAL A 1 126 ? -26.830 7.377 9.936 1.00 93.75 126 VAL A CA 1
ATOM 936 C C . VAL A 1 126 ? -26.412 8.840 9.892 1.00 93.75 126 VAL A C 1
ATOM 938 O O . VAL A 1 126 ? -26.223 9.417 8.821 1.00 93.75 126 VAL A O 1
ATOM 941 N N . THR A 1 127 ? -26.189 9.437 11.062 1.00 93.50 127 THR A N 1
ATOM 942 C CA . THR A 1 127 ? -25.621 10.785 11.149 1.00 93.50 127 THR A CA 1
ATOM 943 C C . THR A 1 127 ? -24.220 10.797 10.530 1.00 93.50 127 THR A C 1
ATOM 945 O O . THR A 1 127 ? -23.379 9.973 10.915 1.00 93.50 127 THR A O 1
ATOM 948 N N . PRO A 1 128 ? -23.927 11.711 9.587 1.00 92.06 128 PRO A N 1
ATOM 949 C CA . PRO A 1 128 ? -22.595 11.829 9.018 1.00 92.06 128 PRO A CA 1
ATOM 950 C C . PRO A 1 128 ? -21.533 12.128 10.080 1.00 92.06 128 PRO A C 1
ATOM 952 O O . PRO A 1 128 ? -21.676 13.055 10.873 1.00 92.06 128 PRO A O 1
ATOM 955 N N . GLY A 1 129 ? -20.447 11.358 10.074 1.00 92.06 129 GLY A N 1
ATOM 956 C CA . GLY A 1 129 ? -19.328 11.542 10.993 1.00 92.06 129 GLY A CA 1
ATOM 957 C C . GLY A 1 129 ? -18.051 10.857 10.516 1.00 92.06 129 GLY A C 1
ATOM 958 O O . GLY A 1 129 ? -17.969 10.400 9.375 1.00 92.06 129 GLY A O 1
ATOM 959 N N . ILE A 1 130 ? -17.063 10.793 11.413 1.00 93.38 130 ILE A N 1
ATOM 960 C CA . ILE A 1 130 ? -15.792 10.069 11.256 1.00 93.38 130 ILE A CA 1
ATOM 961 C C . ILE A 1 130 ? -15.623 9.143 12.458 1.00 93.38 130 ILE A C 1
ATOM 963 O O . ILE A 1 130 ? -15.932 9.527 13.589 1.00 93.38 130 ILE A O 1
ATOM 967 N N . THR A 1 131 ? -15.122 7.931 12.231 1.00 94.25 131 THR A N 1
ATOM 968 C CA . THR A 1 131 ? -14.798 6.992 13.308 1.00 94.25 131 THR A CA 1
ATOM 969 C C . THR A 1 131 ? -13.665 7.548 14.162 1.00 94.25 131 THR A C 1
ATOM 971 O O . THR A 1 131 ? -12.524 7.615 13.718 1.00 94.25 131 THR A O 1
ATOM 974 N N . ARG A 1 132 ? -13.979 7.942 15.402 1.00 94.50 132 ARG A N 1
ATOM 975 C CA . ARG A 1 132 ? -12.982 8.404 16.385 1.00 94.50 132 ARG A CA 1
ATOM 976 C C . ARG A 1 132 ? -12.416 7.290 17.253 1.00 94.50 132 ARG A C 1
ATOM 978 O O . ARG A 1 132 ? -11.329 7.439 17.781 1.00 94.50 132 ARG A O 1
ATOM 985 N N . SER A 1 133 ? -13.144 6.192 17.383 1.00 96.31 133 SER A N 1
ATOM 986 C CA . SER A 1 133 ? -12.703 4.956 18.017 1.00 96.31 133 SER A CA 1
ATOM 987 C C . SER A 1 133 ? -13.362 3.819 17.252 1.00 96.31 133 SER A C 1
ATOM 989 O O . SER A 1 133 ? -14.549 3.905 16.926 1.00 96.31 133 SER A O 1
ATOM 991 N N . GLN A 1 134 ? -12.582 2.813 16.873 1.00 96.06 134 GLN A N 1
ATOM 992 C CA . GLN A 1 134 ? -13.066 1.703 16.069 1.00 96.06 134 GLN A CA 1
ATOM 993 C C . GLN A 1 134 ? -14.080 0.878 16.873 1.00 96.06 134 GLN A C 1
ATOM 995 O O . GLN A 1 134 ? -13.709 0.290 17.890 1.00 96.06 134 GLN A O 1
ATOM 1000 N N . PRO A 1 135 ? -15.355 0.826 16.449 1.00 96.50 135 PRO A N 1
ATOM 1001 C CA . PRO A 1 135 ? -16.367 0.072 17.169 1.00 96.50 135 PRO A CA 1
ATOM 1002 C C . PRO A 1 135 ? -16.126 -1.429 17.008 1.00 96.50 135 PRO A C 1
ATOM 1004 O O . PRO A 1 135 ? -15.399 -1.862 16.109 1.00 96.50 135 PRO A O 1
ATOM 1007 N N . LYS A 1 136 ? -16.783 -2.234 17.842 1.00 96.75 136 LYS A N 1
ATOM 1008 C CA . LYS A 1 136 ? -16.874 -3.678 17.623 1.00 96.75 136 LYS A CA 1
ATOM 1009 C C . LYS A 1 136 ? -17.512 -3.957 16.259 1.00 96.75 136 LYS A C 1
ATOM 1011 O O . LYS A 1 136 ? -18.581 -3.425 15.967 1.00 96.75 136 LYS A O 1
ATOM 1016 N N . LEU A 1 137 ? -16.856 -4.775 15.438 1.00 96.25 137 LEU A N 1
ATOM 1017 C CA . LEU A 1 137 ? -17.407 -5.193 14.148 1.00 96.25 137 LEU A CA 1
ATOM 1018 C C . LEU A 1 137 ? -18.425 -6.323 14.326 1.00 96.25 137 LEU A C 1
ATOM 1020 O O . LEU A 1 137 ? -18.264 -7.207 15.169 1.00 96.25 137 LEU A O 1
ATOM 1024 N N . THR A 1 138 ? -19.454 -6.292 13.490 1.00 95.50 138 THR A N 1
ATOM 1025 C CA . THR A 1 138 ? -20.471 -7.329 13.319 1.00 95.50 138 THR A CA 1
ATOM 1026 C C . THR A 1 138 ? -20.503 -7.773 11.856 1.00 95.50 138 THR A C 1
ATOM 1028 O O . THR A 1 138 ? -19.880 -7.158 10.989 1.00 95.50 138 THR A O 1
ATOM 1031 N N . GLU A 1 139 ? -21.263 -8.821 11.550 1.00 91.12 139 GLU A N 1
ATOM 1032 C CA . GLU A 1 139 ? -21.478 -9.269 10.166 1.00 91.12 139 GLU A CA 1
ATOM 1033 C C . GLU A 1 139 ? -22.173 -8.216 9.290 1.00 91.12 139 GLU A C 1
ATOM 1035 O O . GLU A 1 139 ? -22.070 -8.253 8.067 1.00 91.12 139 GLU A O 1
ATOM 1040 N N . GLN A 1 140 ? -22.870 -7.258 9.907 1.00 92.56 140 GLN A N 1
ATOM 1041 C CA . GLN A 1 140 ? -23.550 -6.174 9.207 1.00 92.56 140 GLN A CA 1
ATOM 1042 C C . GLN A 1 140 ? -22.685 -4.923 9.066 1.00 92.56 140 GLN A C 1
ATOM 1044 O O . GLN A 1 140 ? -23.143 -3.946 8.462 1.00 92.56 140 GLN A O 1
ATOM 1049 N N . SER A 1 141 ? -21.461 -4.941 9.600 1.00 95.88 141 SER A N 1
ATOM 1050 C CA . SER A 1 141 ? -20.612 -3.766 9.599 1.00 95.88 141 SER A CA 1
ATOM 1051 C C . SER A 1 141 ? -20.240 -3.344 8.187 1.00 95.88 141 SER A C 1
ATOM 1053 O O . SER A 1 141 ? -19.857 -4.151 7.340 1.00 95.88 141 SER A O 1
ATOM 1055 N N . CYS A 1 142 ? -20.315 -2.045 7.940 1.00 95.50 142 CYS A N 1
ATOM 1056 C CA . CYS A 1 142 ? -19.954 -1.455 6.664 1.00 95.50 142 CYS A CA 1
ATOM 1057 C C . CYS A 1 142 ? -19.215 -0.135 6.862 1.00 95.50 142 CYS A C 1
ATOM 1059 O O . CYS A 1 142 ? -19.197 0.451 7.946 1.00 95.50 142 CYS A O 1
ATOM 1061 N N . VAL A 1 143 ? -18.581 0.338 5.797 1.00 96.00 143 VAL A N 1
ATOM 1062 C CA . VAL A 1 143 ? -17.782 1.561 5.814 1.00 96.00 143 VAL A CA 1
ATOM 1063 C C . VAL A 1 143 ? -18.378 2.624 4.899 1.00 96.00 143 VAL A C 1
ATOM 1065 O O . VAL A 1 143 ? -18.871 2.352 3.802 1.00 96.00 143 VAL A O 1
ATOM 1068 N N . ILE A 1 144 ? -18.343 3.868 5.361 1.00 95.19 144 ILE A N 1
ATOM 1069 C CA . ILE A 1 144 ? -18.658 5.051 4.567 1.00 95.19 144 ILE A CA 1
ATOM 1070 C C . ILE A 1 144 ? -17.353 5.831 4.385 1.00 95.19 144 ILE A C 1
ATOM 1072 O O . ILE A 1 144 ? -16.873 6.434 5.350 1.00 95.19 144 ILE A O 1
ATOM 1076 N N . PRO A 1 145 ? -16.765 5.839 3.176 1.00 92.88 145 PRO A N 1
ATOM 1077 C CA . PRO A 1 145 ? -15.614 6.682 2.881 1.00 92.88 145 PRO A CA 1
ATOM 1078 C C . PRO A 1 145 ? -15.989 8.163 3.010 1.00 92.88 145 PRO A C 1
ATOM 1080 O O . PRO A 1 145 ? -17.033 8.590 2.512 1.00 92.88 145 PRO A O 1
ATOM 1083 N N . ARG A 1 146 ? -15.139 8.957 3.666 1.00 91.69 146 ARG A N 1
ATOM 1084 C CA . ARG A 1 146 ? -15.301 10.415 3.815 1.00 91.69 146 ARG A CA 1
ATOM 1085 C C . ARG A 1 146 ? -14.133 11.190 3.191 1.00 91.69 146 ARG A C 1
ATOM 1087 O O . ARG A 1 146 ? -13.920 12.359 3.501 1.00 91.69 146 ARG A O 1
ATOM 1094 N N . GLY A 1 147 ? -13.384 10.543 2.296 1.00 86.38 147 GLY A N 1
ATOM 1095 C CA . GLY A 1 147 ? -12.233 11.134 1.618 1.00 86.38 147 GLY A CA 1
ATOM 1096 C C . GLY A 1 147 ? -11.058 11.377 2.577 1.00 86.38 147 GLY A C 1
ATOM 1097 O O . GLY A 1 147 ? -10.815 10.541 3.448 1.00 86.38 147 GLY A O 1
ATOM 1098 N N . PRO A 1 148 ? -10.338 12.509 2.458 1.00 82.81 148 PRO A N 1
ATOM 1099 C CA . PRO A 1 148 ? -9.176 12.817 3.300 1.00 82.81 148 PRO A CA 1
ATOM 1100 C C . PRO A 1 148 ? -9.486 12.877 4.800 1.00 82.81 148 PRO A C 1
ATOM 1102 O O . PRO A 1 148 ? -8.600 12.665 5.620 1.00 82.81 148 PRO A O 1
ATOM 1105 N N . ALA A 1 149 ? -10.746 13.136 5.166 1.00 78.44 149 ALA A N 1
ATOM 1106 C CA . ALA A 1 149 ? -11.188 13.158 6.557 1.00 78.44 149 ALA A CA 1
ATOM 1107 C C . ALA A 1 149 ? -11.200 11.761 7.214 1.00 78.44 149 ALA A C 1
ATOM 1109 O O . ALA A 1 149 ? -11.358 11.664 8.429 1.00 78.44 149 ALA A O 1
ATOM 1110 N N . GLY A 1 150 ? -11.048 10.686 6.430 1.00 89.44 150 GLY A N 1
ATOM 1111 C CA . GLY A 1 150 ? -11.036 9.303 6.892 1.00 89.44 150 GLY A CA 1
ATOM 1112 C C . GLY A 1 150 ? -12.294 8.540 6.481 1.00 89.44 150 GLY A C 1
ATOM 1113 O O . GLY A 1 150 ? -12.780 8.640 5.352 1.00 89.44 150 GLY A O 1
ATOM 1114 N N . TYR A 1 151 ? -12.821 7.734 7.397 1.00 93.75 151 TYR A N 1
ATOM 1115 C CA . TYR A 1 151 ? -13.980 6.879 7.156 1.00 93.75 151 TYR A CA 1
ATOM 1116 C C . TYR A 1 151 ? -14.879 6.790 8.394 1.00 93.75 151 TYR A C 1
ATOM 1118 O O . TYR A 1 151 ? -14.456 7.071 9.517 1.00 93.75 151 TYR A O 1
ATOM 1126 N N . GLN A 1 152 ? -16.130 6.389 8.177 1.00 95.81 152 GLN A N 1
ATOM 1127 C CA . GLN A 1 152 ? -17.095 6.073 9.227 1.00 95.81 152 GLN A CA 1
ATOM 1128 C C . GLN A 1 152 ? -17.466 4.594 9.138 1.00 95.81 152 GLN A C 1
ATOM 1130 O O . GLN A 1 152 ? -18.054 4.158 8.152 1.00 95.81 152 GLN A O 1
ATOM 1135 N N . ILE A 1 153 ? -17.114 3.832 10.165 1.00 96.00 153 ILE A N 1
ATOM 1136 C CA . ILE A 1 153 ? -17.576 2.464 10.384 1.00 96.00 153 ILE A CA 1
ATOM 1137 C C . ILE A 1 153 ? -18.984 2.531 10.973 1.00 96.00 153 ILE A C 1
ATOM 1139 O O . ILE A 1 153 ? -19.205 3.196 11.987 1.00 96.00 153 ILE A O 1
ATOM 1143 N N . VAL A 1 154 ? -19.916 1.838 10.330 1.00 95.44 154 VAL A N 1
ATOM 1144 C CA . VAL A 1 154 ? -21.274 1.591 10.816 1.00 95.44 154 VAL A CA 1
ATOM 1145 C C . VAL A 1 154 ? -21.319 0.125 11.256 1.00 95.44 154 VAL A C 1
ATOM 1147 O O . VAL A 1 154 ? -21.145 -0.720 10.380 1.00 95.44 154 VAL A O 1
ATOM 1150 N N . PRO A 1 155 ? -21.458 -0.176 12.563 1.00 91.00 155 PRO A N 1
ATOM 1151 C CA . PRO A 1 155 ? -21.465 -1.542 13.091 1.00 91.00 155 PRO A CA 1
ATOM 1152 C C . PRO A 1 155 ? -22.572 -2.436 12.542 1.00 91.00 155 PRO A C 1
ATOM 1154 O O . PRO A 1 155 ? -23.671 -1.923 12.235 1.00 91.00 155 PRO A O 1
#

Sequence (155 aa):
MKTHQTAAIFLGLAVLAGCSQSIWYREGADPAKIAQAQDQCALQADTQAPYRPETRIVPGPIIPAQLICDPSGACTVIPAHQGFPDFETVDANADRRALLARDCMAKSGFTRVSLPNCSAERKSSVTPGITRSQPKLTEQSCVIPRGPAGYQIVP

pLDDT: mean 90.0, std 15.34, range [36.84, 98.56]

Secondary structure (DSSP, 8-state):
-------------------EEEEEE-TT--HHHHHHHHHHHHHHHHHHS---EEEEEEPPPEEPPEEEE-TTS-EEEEPPEEPPPEEEEEETTHHHHHHHHHHHHHHTT-EEEEEEBPPHHHHHTS-----SS-PPP-TT-EEEE-GGG-EEEE-